Protein AF-A0A5M8RFB7-F1 (afdb_monomer_lite)

Structure (mmCIF, N/CA/C/O backbone):
data_AF-A0A5M8RFB7-F1
#
_entry.id   AF-A0A5M8RFB7-F1
#
loop_
_atom_site.group_PDB
_atom_site.id
_atom_site.type_symbol
_atom_site.label_atom_id
_atom_site.label_alt_id
_atom_site.label_comp_id
_atom_site.label_asym_id
_atom_site.label_entity_id
_atom_site.label_seq_id
_atom_site.pdbx_PDB_ins_code
_atom_site.Cartn_x
_atom_site.Cartn_y
_atom_site.Cartn_z
_atom_site.occupancy
_atom_site.B_iso_or_equiv
_atom_site.auth_seq_id
_atom_site.auth_comp_id
_atom_site.auth_asym_id
_atom_site.auth_atom_id
_atom_site.pdbx_PDB_model_num
ATOM 1 N N . MET A 1 1 ? 16.422 -50.311 3.041 1.00 47.84 1 MET A N 1
ATOM 2 C CA . MET A 1 1 ? 15.907 -48.960 3.376 1.00 47.84 1 MET A CA 1
ATOM 3 C C . MET A 1 1 ? 14.774 -48.602 2.419 1.00 47.84 1 MET A C 1
ATOM 5 O O . MET A 1 1 ? 15.020 -48.513 1.225 1.00 47.84 1 MET A O 1
ATOM 9 N N . LYS A 1 2 ? 13.531 -48.458 2.901 1.00 45.34 2 LYS A N 1
ATOM 10 C CA . LYS A 1 2 ? 12.388 -48.045 2.065 1.00 45.34 2 LYS A CA 1
ATOM 11 C C . LYS A 1 2 ? 12.369 -46.513 1.968 1.00 45.34 2 LYS A C 1
ATOM 13 O O . LYS A 1 2 ? 12.256 -45.847 2.994 1.00 45.34 2 LYS A O 1
ATOM 18 N N . LYS A 1 3 ? 12.517 -45.960 0.758 1.00 48.62 3 LYS A N 1
ATOM 19 C CA . LYS A 1 3 ? 12.389 -44.515 0.497 1.00 48.62 3 LYS A CA 1
ATOM 20 C C . LYS A 1 3 ? 10.955 -44.075 0.816 1.00 48.62 3 LYS A C 1
ATOM 22 O O . LYS A 1 3 ? 10.010 -44.624 0.255 1.00 48.62 3 LYS A O 1
ATOM 27 N N . LYS A 1 4 ? 10.792 -43.097 1.713 1.00 51.88 4 LYS A N 1
ATOM 28 C CA . LYS A 1 4 ? 9.518 -42.392 1.910 1.00 51.88 4 LYS A CA 1
ATOM 29 C C . LYS A 1 4 ? 9.298 -41.487 0.700 1.00 51.88 4 LYS A C 1
ATOM 31 O O . LYS A 1 4 ? 10.057 -40.544 0.500 1.00 51.88 4 LYS A O 1
ATOM 36 N N . VAL A 1 5 ? 8.290 -41.791 -0.111 1.00 57.88 5 VAL A N 1
ATOM 37 C CA . VAL A 1 5 ? 7.803 -40.879 -1.149 1.00 57.88 5 VAL A CA 1
ATOM 38 C C . VAL A 1 5 ? 7.040 -39.770 -0.430 1.00 57.88 5 VAL A C 1
ATOM 40 O O . VAL A 1 5 ? 6.009 -40.026 0.189 1.00 57.88 5 VAL A O 1
ATOM 43 N N . ASN A 1 6 ? 7.590 -38.557 -0.440 1.00 56.38 6 ASN A N 1
ATOM 44 C CA . ASN A 1 6 ? 6.928 -37.378 0.101 1.00 56.38 6 ASN A CA 1
ATOM 45 C C . ASN A 1 6 ? 5.923 -36.904 -0.954 1.00 56.38 6 ASN A C 1
ATOM 47 O O . ASN A 1 6 ? 6.291 -36.225 -1.908 1.00 56.38 6 ASN A O 1
ATOM 51 N N . VAL A 1 7 ? 4.676 -37.359 -0.846 1.00 59.62 7 VAL A N 1
ATOM 52 C CA . VAL A 1 7 ? 3.594 -36.867 -1.700 1.00 59.62 7 VAL A CA 1
ATOM 53 C C . VAL A 1 7 ? 3.254 -35.472 -1.190 1.00 59.62 7 VAL A C 1
ATOM 55 O O . VAL A 1 7 ? 2.569 -35.328 -0.177 1.00 59.62 7 VAL A O 1
ATOM 58 N N . GLU A 1 8 ? 3.782 -34.444 -1.855 1.00 61.91 8 GLU A N 1
ATOM 59 C CA . GLU A 1 8 ? 3.366 -33.061 -1.642 1.00 61.91 8 GLU A CA 1
ATOM 60 C C . GLU A 1 8 ? 1.865 -32.976 -1.925 1.00 61.91 8 GLU A C 1
ATOM 62 O O . GLU A 1 8 ? 1.407 -32.979 -3.066 1.00 61.91 8 GLU A O 1
ATOM 67 N N . GLY A 1 9 ? 1.071 -33.004 -0.854 1.00 56.16 9 GLY A N 1
ATOM 68 C CA . GLY A 1 9 ? -0.373 -32.906 -0.950 1.00 56.16 9 GLY A CA 1
ATOM 69 C C . GLY A 1 9 ? -0.737 -31.594 -1.633 1.00 56.16 9 GLY A C 1
ATOM 70 O O . GLY A 1 9 ? -0.487 -30.525 -1.076 1.00 56.16 9 GLY A O 1
ATOM 71 N N . ASN A 1 10 ? -1.343 -31.691 -2.817 1.00 60.84 10 ASN A N 1
ATOM 72 C CA . ASN A 1 10 ? -1.940 -30.585 -3.561 1.00 60.84 10 ASN A CA 1
ATOM 73 C C . ASN A 1 10 ? -3.011 -29.898 -2.689 1.00 60.84 10 ASN A C 1
ATOM 75 O O . ASN A 1 10 ? -4.201 -30.215 -2.741 1.00 60.84 10 ASN A O 1
ATOM 79 N N . ARG A 1 11 ? -2.591 -28.976 -1.815 1.00 66.19 11 ARG A N 1
ATOM 80 C CA . ARG A 1 11 ? -3.503 -28.157 -1.015 1.00 66.19 11 ARG A CA 1
ATOM 81 C C . ARG A 1 11 ? -4.216 -27.208 -1.968 1.00 66.19 11 ARG A C 1
ATOM 83 O O . ARG A 1 11 ? -3.576 -26.352 -2.570 1.00 66.19 11 ARG A O 1
ATOM 90 N N . LYS A 1 12 ? -5.544 -27.329 -2.063 1.00 65.00 12 LYS A N 1
ATOM 91 C CA . LYS A 1 12 ? -6.385 -26.378 -2.801 1.00 65.00 12 LYS A CA 1
ATOM 92 C C . LYS A 1 12 ? -6.099 -24.957 -2.301 1.00 65.00 12 LYS A C 1
ATOM 94 O O . LYS A 1 12 ? -6.390 -24.633 -1.147 1.00 65.00 12 LYS A O 1
ATOM 99 N N . LEU A 1 13 ? -5.518 -24.128 -3.167 1.00 67.06 13 LEU A N 1
ATOM 100 C CA . LEU A 1 13 ? -5.451 -22.683 -2.982 1.00 67.06 13 LEU A CA 1
ATOM 101 C C . LEU A 1 13 ? -6.890 -22.173 -2.958 1.00 67.06 13 LEU A C 1
ATOM 103 O O . LEU A 1 13 ? -7.596 -22.232 -3.962 1.00 67.06 13 LEU A O 1
ATOM 107 N N . ARG A 1 14 ? -7.351 -21.751 -1.781 1.00 67.00 14 ARG A N 1
ATOM 108 C CA . ARG A 1 14 ? -8.630 -21.057 -1.672 1.00 67.00 14 ARG A CA 1
ATOM 109 C C . ARG A 1 14 ? -8.463 -19.666 -2.282 1.00 67.00 14 ARG A C 1
ATOM 111 O O . ARG A 1 14 ? -7.436 -19.026 -2.057 1.00 67.00 14 ARG A O 1
ATOM 118 N N . SER A 1 15 ? -9.454 -19.215 -3.042 1.00 72.19 15 SER A N 1
ATOM 119 C CA . SER A 1 15 ? -9.439 -17.914 -3.724 1.00 72.19 15 SER A CA 1
ATOM 120 C C . SER A 1 15 ? -9.371 -16.720 -2.764 1.00 72.19 15 SER A C 1
ATOM 122 O O . SER A 1 15 ? -8.976 -15.635 -3.168 1.00 72.19 15 SER A O 1
ATOM 124 N N . ASP A 1 16 ? -9.718 -16.917 -1.491 1.00 76.25 16 ASP A N 1
ATOM 125 C CA . ASP A 1 16 ? -9.703 -15.911 -0.426 1.00 76.25 16 ASP A CA 1
ATOM 126 C C . ASP A 1 16 ? -8.385 -15.871 0.366 1.00 76.25 16 ASP A C 1
ATOM 128 O O . ASP A 1 16 ? -8.239 -15.083 1.306 1.00 76.25 16 ASP A O 1
ATOM 132 N N . LYS A 1 17 ? -7.412 -16.726 0.026 1.00 84.00 17 LYS A N 1
ATOM 133 C CA . LYS A 1 17 ? -6.158 -16.810 0.772 1.00 84.00 17 LYS A CA 1
ATOM 134 C C . LYS A 1 17 ? -5.336 -15.533 0.575 1.00 84.00 17 LYS A C 1
ATOM 136 O O . LYS A 1 17 ? -4.681 -15.354 -0.446 1.00 84.00 17 LYS A O 1
ATOM 141 N N . LYS A 1 18 ? -5.307 -14.685 1.604 1.00 83.94 18 LYS A N 1
ATOM 142 C CA . LYS A 1 18 ? -4.481 -13.470 1.641 1.00 83.94 18 LYS A CA 1
ATOM 143 C C . LYS A 1 18 ? -3.045 -13.775 2.080 1.00 83.94 1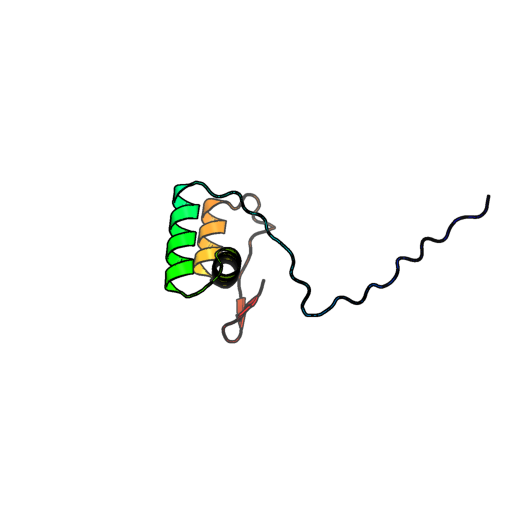8 LYS A C 1
ATOM 145 O O . LYS A 1 18 ? -2.826 -14.505 3.050 1.00 83.94 18 LYS A O 1
ATOM 150 N N . THR A 1 19 ? -2.073 -13.163 1.406 1.00 89.50 19 THR A N 1
ATOM 151 C CA . THR A 1 19 ? -0.662 -13.153 1.824 1.00 89.50 19 THR A CA 1
ATOM 152 C C . THR A 1 19 ? -0.428 -11.971 2.759 1.00 89.50 19 THR A C 1
ATOM 154 O O . THR A 1 19 ? -0.795 -10.844 2.436 1.00 89.50 19 THR A O 1
ATOM 157 N N . ARG A 1 20 ? 0.150 -12.215 3.942 1.00 88.12 20 ARG A N 1
ATOM 158 C CA . ARG A 1 20 ? 0.429 -11.143 4.909 1.00 88.12 20 ARG A CA 1
ATOM 159 C C . ARG A 1 20 ? 1.726 -10.424 4.551 1.00 88.12 20 ARG A C 1
ATOM 161 O O . ARG A 1 20 ? 2.738 -11.075 4.312 1.00 88.12 20 ARG A O 1
ATOM 168 N N . VAL A 1 21 ? 1.693 -9.097 4.622 1.00 86.56 21 VAL A N 1
ATOM 169 C CA . VAL A 1 21 ? 2.870 -8.222 4.615 1.00 86.56 21 VAL A CA 1
ATOM 170 C C . VAL A 1 21 ? 2.912 -7.528 5.976 1.00 86.56 21 VAL A C 1
ATOM 172 O O . VAL A 1 21 ? 1.907 -6.959 6.397 1.00 86.56 21 VAL A O 1
ATOM 175 N N . ASN A 1 22 ? 4.040 -7.611 6.685 1.00 88.62 22 ASN A N 1
ATOM 176 C CA . ASN A 1 22 ? 4.190 -7.087 8.049 1.00 88.62 22 ASN A CA 1
ATOM 177 C C . ASN A 1 22 ? 5.220 -5.941 8.077 1.00 88.62 22 ASN A C 1
ATOM 179 O O . ASN A 1 22 ? 6.374 -6.181 8.436 1.00 88.62 22 ASN A O 1
ATOM 183 N N . PRO A 1 23 ? 4.847 -4.714 7.671 1.00 86.25 23 PRO A N 1
ATOM 184 C CA . PRO A 1 23 ? 5.763 -3.582 7.697 1.00 86.25 23 PRO A CA 1
ATOM 185 C C . PRO A 1 23 ? 5.962 -3.054 9.124 1.00 86.25 23 PRO A C 1
ATOM 187 O O . PRO A 1 23 ? 5.006 -2.910 9.890 1.00 86.25 23 PRO A O 1
ATOM 190 N N . SER A 1 24 ? 7.203 -2.700 9.454 1.00 93.00 24 SER A N 1
ATOM 191 C CA . SER A 1 24 ? 7.527 -1.926 10.655 1.00 93.00 24 SER A CA 1
ATOM 192 C C . SER A 1 24 ? 7.385 -0.439 10.343 1.00 93.00 24 SER A C 1
ATOM 194 O O . SER A 1 24 ? 8.071 0.072 9.461 1.00 93.00 24 SER A O 1
ATOM 196 N N . LEU A 1 25 ? 6.490 0.251 11.051 1.00 94.12 25 LEU A N 1
ATOM 197 C CA . LEU A 1 25 ? 6.239 1.684 10.879 1.00 94.12 25 LEU A CA 1
ATOM 198 C C . LEU A 1 25 ? 6.777 2.463 12.077 1.00 94.12 25 LEU A C 1
ATOM 200 O O . LEU A 1 25 ? 6.689 1.996 13.215 1.00 94.12 25 LEU A O 1
ATOM 204 N N . ASP A 1 26 ? 7.273 3.674 11.833 1.00 97.56 26 ASP A N 1
ATOM 205 C CA . ASP A 1 26 ? 7.569 4.610 12.912 1.00 97.56 26 ASP A CA 1
ATOM 206 C C . ASP A 1 26 ? 6.279 5.061 13.636 1.00 97.56 26 ASP A C 1
ATOM 208 O O . ASP A 1 26 ? 5.147 4.864 13.172 1.00 97.56 26 ASP A O 1
ATOM 212 N N . GLN A 1 27 ? 6.448 5.672 14.811 1.00 97.50 27 GLN A N 1
ATOM 213 C 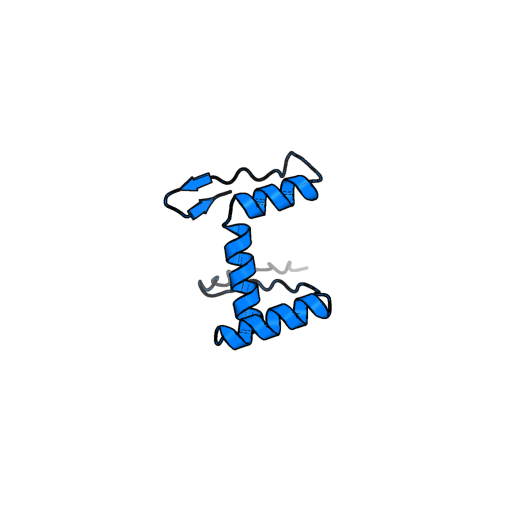CA . GLN A 1 27 ? 5.327 6.042 15.672 1.00 97.50 27 GLN A CA 1
ATOM 214 C C . GLN A 1 27 ? 4.409 7.107 15.046 1.00 97.50 27 GLN A C 1
ATOM 216 O O . GLN A 1 27 ? 3.200 7.084 15.300 1.00 97.50 27 GLN A O 1
ATOM 221 N N . ASP A 1 28 ? 4.952 8.042 14.264 1.00 98.12 28 ASP A N 1
ATOM 222 C CA . ASP A 1 28 ? 4.177 9.108 13.627 1.00 98.12 28 ASP A CA 1
ATOM 223 C C . ASP A 1 28 ? 3.324 8.546 12.482 1.00 98.12 28 ASP A C 1
ATOM 225 O O . ASP A 1 28 ? 2.101 8.720 12.466 1.00 98.12 28 ASP A O 1
ATOM 229 N N . THR A 1 29 ? 3.934 7.757 11.599 1.00 97.81 29 THR A N 1
ATOM 230 C CA . THR A 1 29 ? 3.251 7.064 10.503 1.00 97.81 29 THR A CA 1
ATOM 231 C C . THR A 1 29 ? 2.150 6.144 11.033 1.00 97.81 29 THR A C 1
ATOM 233 O O . THR A 1 29 ? 1.014 6.179 10.550 1.00 97.81 29 THR A O 1
ATOM 236 N N . HIS A 1 30 ? 2.420 5.383 12.100 1.00 97.38 30 HIS A N 1
ATOM 237 C CA . HIS A 1 30 ? 1.404 4.539 12.730 1.00 97.38 30 HIS A CA 1
ATOM 238 C C . HIS A 1 30 ? 0.230 5.355 13.309 1.00 97.38 30 HIS A C 1
ATOM 240 O O . HIS A 1 30 ? -0.932 4.952 13.184 1.00 97.38 30 HIS A O 1
ATOM 246 N N . LYS A 1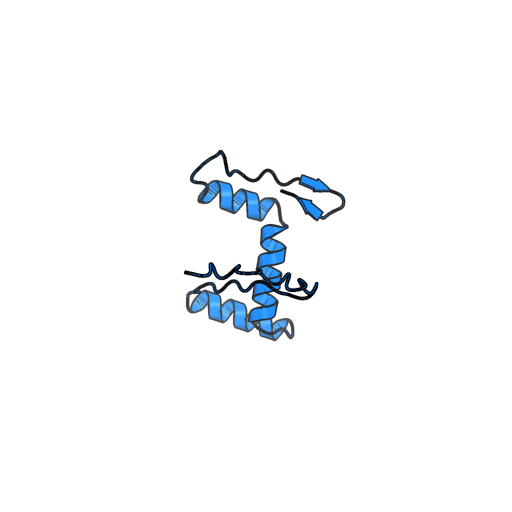 31 ? 0.491 6.519 13.924 1.00 98.25 31 LYS A N 1
ATOM 247 C CA . LYS A 1 31 ? -0.566 7.417 14.428 1.00 98.25 31 LYS A CA 1
ATOM 248 C C . LYS A 1 31 ? -1.423 7.976 13.290 1.00 98.25 31 LYS A C 1
ATOM 250 O O . LYS A 1 31 ? -2.646 8.005 13.434 1.00 98.25 31 LYS A O 1
ATOM 255 N N . LYS A 1 32 ? -0.812 8.386 12.174 1.00 98.31 32 LYS A N 1
ATOM 256 C CA . LYS A 1 32 ? -1.521 8.871 10.976 1.00 98.31 32 LYS A CA 1
ATOM 257 C C . LYS A 1 32 ? -2.421 7.789 10.387 1.00 98.31 32 LYS A C 1
ATOM 259 O O . LYS A 1 32 ? -3.616 8.028 10.223 1.00 98.31 32 LYS A O 1
ATOM 264 N N . LEU A 1 33 ? -1.888 6.580 10.197 1.00 97.81 33 LEU A N 1
ATOM 265 C CA . LEU A 1 33 ? -2.663 5.427 9.735 1.00 97.81 33 LEU A CA 1
ATOM 266 C C . LEU A 1 33 ? -3.846 5.135 10.668 1.00 97.81 33 LEU A C 1
ATOM 268 O O . LEU A 1 33 ? -4.960 4.922 10.202 1.00 97.81 33 LEU A O 1
ATOM 272 N N . LYS A 1 34 ? -3.632 5.164 11.992 1.00 98.12 34 LYS A N 1
ATOM 273 C CA . LYS A 1 34 ? -4.707 4.959 12.975 1.00 98.12 34 LYS A CA 1
ATOM 274 C C . LYS A 1 34 ? -5.817 5.999 12.844 1.00 98.12 34 LYS A C 1
ATOM 276 O O . LYS A 1 34 ? -6.983 5.622 12.883 1.00 98.12 34 LYS A O 1
ATOM 281 N N . LYS A 1 35 ? -5.467 7.282 12.731 1.00 98.50 35 LYS A N 1
ATOM 282 C CA . LYS A 1 35 ? -6.452 8.366 12.605 1.00 98.50 35 LYS A CA 1
ATOM 283 C C . LYS A 1 35 ? -7.281 8.216 11.332 1.00 98.50 35 LYS A C 1
ATOM 285 O O . LYS A 1 35 ? -8.501 8.265 11.418 1.00 98.50 35 LYS A O 1
ATOM 290 N N . LEU A 1 36 ? -6.622 7.969 10.199 1.00 98.44 36 LEU A N 1
ATOM 291 C CA . LEU A 1 36 ? -7.300 7.795 8.916 1.00 98.44 36 LEU A CA 1
ATOM 292 C C . LEU A 1 36 ? -8.204 6.553 8.912 1.00 98.44 36 LEU A C 1
ATOM 294 O O . LEU A 1 36 ? -9.332 6.605 8.437 1.00 98.44 36 LEU A O 1
ATOM 298 N N . ALA A 1 37 ? -7.747 5.453 9.516 1.00 98.38 37 ALA A N 1
ATOM 299 C CA . ALA A 1 37 ? -8.548 4.238 9.637 1.00 98.38 37 ALA A CA 1
ATOM 300 C C . ALA A 1 37 ? -9.847 4.496 10.413 1.00 98.38 37 ALA A C 1
ATOM 302 O O . ALA A 1 37 ? -10.915 4.092 9.968 1.00 98.38 37 ALA A O 1
ATOM 303 N N . ILE A 1 38 ? -9.764 5.232 11.527 1.00 98.44 38 ILE A N 1
ATOM 304 C CA . ILE A 1 38 ? -10.939 5.611 12.321 1.00 98.44 38 ILE A CA 1
ATOM 305 C C . ILE A 1 38 ? -11.885 6.507 11.511 1.00 98.44 38 ILE A C 1
ATOM 307 O O . ILE A 1 38 ? -13.089 6.282 11.546 1.00 98.44 38 ILE A O 1
ATOM 311 N N . SER A 1 39 ? -11.372 7.490 10.761 1.00 98.50 39 SER A N 1
ATOM 312 C CA . SER A 1 39 ? -12.231 8.378 9.959 1.00 98.50 39 SER A CA 1
ATOM 313 C C . SER A 1 39 ? -12.938 7.677 8.798 1.00 98.50 39 SER A C 1
ATOM 315 O O . SER A 1 39 ? -13.957 8.171 8.333 1.00 98.50 39 SER A O 1
ATOM 317 N N . CYS A 1 40 ? -12.399 6.551 8.327 1.00 98.00 40 CYS A N 1
ATOM 318 C CA . CYS A 1 40 ? -12.967 5.766 7.231 1.00 98.00 40 CYS A CA 1
ATOM 319 C C . CYS A 1 40 ? -13.775 4.547 7.709 1.00 98.00 40 CYS A C 1
ATOM 321 O O . CYS A 1 40 ? -14.167 3.742 6.874 1.00 98.00 40 CYS A O 1
ATOM 323 N N . ASP A 1 41 ? -13.985 4.382 9.021 1.00 97.94 41 ASP A N 1
ATOM 324 C CA . ASP A 1 41 ? -14.609 3.190 9.620 1.00 97.94 41 ASP A CA 1
ATOM 325 C C . ASP A 1 41 ? -13.925 1.865 9.208 1.00 97.94 41 ASP A C 1
ATOM 327 O O . ASP A 1 41 ? -14.546 0.856 8.881 1.00 97.94 41 ASP A O 1
ATOM 331 N N . MET A 1 42 ? -12.587 1.866 9.198 1.00 97.75 42 MET A N 1
ATOM 332 C CA . MET A 1 42 ? -11.767 0.711 8.828 1.00 97.75 42 MET A CA 1
ATOM 333 C C . MET A 1 42 ? -10.850 0.279 9.970 1.00 97.75 42 MET A C 1
ATOM 335 O O . MET A 1 42 ? -10.357 1.079 10.769 1.00 97.75 42 MET A O 1
ATOM 339 N N . THR A 1 43 ? -10.504 -1.011 10.007 1.00 96.62 43 THR A N 1
ATOM 340 C CA . THR A 1 43 ? -9.359 -1.441 10.821 1.00 96.62 43 THR A CA 1
ATOM 341 C C . THR A 1 43 ? -8.059 -0.910 10.210 1.00 96.62 43 THR A C 1
ATOM 343 O O . THR A 1 43 ? -7.916 -0.834 8.990 1.00 96.62 43 THR A O 1
ATOM 346 N N . LYS A 1 44 ? -7.057 -0.611 11.049 1.00 94.50 44 LYS A N 1
ATOM 347 C CA . LYS A 1 44 ? -5.728 -0.158 10.580 1.00 94.50 44 LYS A CA 1
ATOM 348 C C . LYS A 1 44 ? -5.119 -1.096 9.538 1.00 94.50 44 LYS A C 1
ATOM 350 O O . LYS A 1 44 ? -4.503 -0.642 8.586 1.00 94.50 44 LYS A O 1
ATOM 355 N N . THR A 1 45 ? -5.290 -2.401 9.739 1.00 94.50 45 THR A N 1
ATOM 356 C CA . THR A 1 45 ? -4.792 -3.447 8.842 1.00 94.50 45 THR A CA 1
ATOM 357 C C . THR A 1 45 ? -5.519 -3.473 7.506 1.00 94.50 45 THR A C 1
ATOM 359 O O . THR A 1 45 ? -4.872 -3.700 6.492 1.00 94.50 45 THR A O 1
ATOM 362 N N . MET A 1 46 ? -6.834 -3.228 7.487 1.00 95.06 46 MET A N 1
ATOM 363 C CA . MET A 1 46 ? -7.586 -3.118 6.234 1.00 95.06 46 MET A CA 1
ATOM 364 C C . MET A 1 46 ? -7.148 -1.882 5.462 1.00 95.06 46 MET A C 1
ATOM 366 O O . MET A 1 46 ? -6.760 -2.008 4.311 1.00 95.06 46 MET A O 1
ATOM 370 N N . LEU A 1 47 ? -7.104 -0.718 6.117 1.00 96.62 47 LEU A N 1
ATOM 371 C CA . LEU A 1 47 ? -6.665 0.510 5.457 1.00 96.62 47 LEU A CA 1
ATOM 372 C C . LEU A 1 47 ? -5.220 0.402 4.942 1.00 96.62 47 LEU A C 1
ATOM 374 O O . LEU A 1 47 ? -4.923 0.865 3.849 1.00 96.62 47 LEU A O 1
ATOM 378 N N . ALA A 1 48 ? -4.317 -0.226 5.699 1.00 95.88 48 ALA A N 1
ATOM 379 C CA . ALA A 1 48 ? -2.952 -0.458 5.233 1.00 95.88 48 ALA A CA 1
ATOM 380 C C . ALA A 1 48 ? -2.914 -1.333 3.971 1.00 95.88 48 ALA A C 1
ATOM 382 O O . ALA A 1 48 ? -2.137 -1.046 3.065 1.00 95.88 48 ALA A O 1
ATOM 383 N N . ALA A 1 49 ? -3.749 -2.374 3.903 1.00 95.00 49 ALA A N 1
ATOM 384 C CA . ALA A 1 49 ? -3.858 -3.209 2.713 1.00 95.00 49 ALA A CA 1
ATOM 385 C C . ALA A 1 49 ? -4.383 -2.407 1.510 1.00 95.00 49 ALA A C 1
ATOM 387 O O . ALA A 1 49 ? -3.762 -2.469 0.456 1.00 95.00 49 ALA A O 1
ATOM 388 N N . GLU A 1 50 ? -5.430 -1.596 1.692 1.00 95.62 50 GLU A N 1
ATOM 389 C CA . GLU A 1 50 ? -5.978 -0.723 0.638 1.00 95.62 50 GLU A CA 1
ATOM 390 C C . GLU A 1 50 ? -4.948 0.287 0.120 1.00 95.62 50 GLU A C 1
ATOM 392 O O . GLU A 1 50 ? -4.811 0.486 -1.083 1.00 95.62 50 GLU A O 1
ATOM 397 N N . ILE A 1 51 ? -4.177 0.913 1.016 1.00 96.19 51 ILE A N 1
ATOM 398 C CA . ILE A 1 51 ? -3.121 1.857 0.622 1.00 96.19 51 ILE A CA 1
ATOM 399 C C . ILE A 1 51 ? -2.042 1.146 -0.198 1.00 96.19 51 ILE A C 1
ATOM 401 O O . ILE A 1 51 ? -1.579 1.694 -1.196 1.00 96.19 51 ILE A O 1
ATOM 405 N N . ILE A 1 52 ? -1.633 -0.061 0.208 1.00 95.25 52 ILE A N 1
ATOM 406 C CA . ILE A 1 52 ? -0.644 -0.848 -0.539 1.00 95.25 52 ILE A CA 1
ATOM 407 C C . ILE A 1 52 ? -1.205 -1.234 -1.908 1.00 95.25 52 ILE A C 1
ATOM 409 O O . ILE A 1 52 ? -0.510 -1.061 -2.904 1.00 95.25 52 ILE A O 1
ATOM 413 N N . GLU A 1 53 ? -2.450 -1.709 -1.971 1.00 94.31 53 GLU A N 1
ATOM 414 C CA . GLU A 1 53 ? -3.116 -2.078 -3.221 1.00 94.31 53 GLU A CA 1
ATOM 415 C C . GLU A 1 53 ? -3.232 -0.879 -4.168 1.00 94.31 53 GLU A C 1
ATOM 417 O O . GLU A 1 53 ? -2.866 -0.985 -5.335 1.00 94.31 53 GLU A O 1
ATOM 422 N N . MET A 1 54 ? -3.629 0.288 -3.662 1.00 95.19 54 MET A N 1
ATOM 423 C CA . MET A 1 54 ? -3.637 1.532 -4.429 1.00 95.19 54 MET A CA 1
ATOM 424 C C . MET A 1 54 ? -2.235 1.900 -4.930 1.00 95.19 54 MET A C 1
ATOM 426 O O . MET A 1 54 ? -2.070 2.249 -6.096 1.00 95.19 54 MET A O 1
ATOM 430 N N . ALA A 1 55 ? -1.221 1.821 -4.065 1.00 95.25 55 ALA A N 1
ATOM 431 C CA . ALA A 1 55 ? 0.146 2.218 -4.387 1.00 95.25 55 ALA A CA 1
ATOM 432 C C . ALA A 1 55 ? 0.759 1.353 -5.498 1.00 95.25 55 ALA A C 1
ATOM 434 O O . ALA A 1 55 ? 1.353 1.891 -6.430 1.00 95.25 55 ALA A O 1
ATOM 435 N N . VAL A 1 56 ? 0.594 0.028 -5.429 1.00 94.38 56 VAL A N 1
ATOM 436 C CA . VAL A 1 56 ? 1.136 -0.899 -6.442 1.00 94.38 56 VAL A CA 1
ATOM 437 C C . VAL A 1 56 ? 0.306 -0.941 -7.727 1.00 94.38 56 VAL A C 1
ATOM 439 O O . VAL A 1 56 ? 0.751 -1.509 -8.715 1.00 94.38 56 VAL A O 1
ATOM 442 N N . ASN A 1 57 ? -0.876 -0.320 -7.737 1.00 94.81 57 ASN A N 1
ATOM 443 C CA . ASN A 1 57 ? -1.712 -0.130 -8.924 1.00 94.81 57 ASN A CA 1
ATOM 444 C C . ASN A 1 57 ? -1.753 1.340 -9.381 1.00 94.81 57 ASN A C 1
ATOM 446 O O . ASN A 1 57 ? -2.664 1.734 -10.109 1.00 94.81 57 ASN A O 1
ATOM 450 N N . ASN A 1 58 ? -0.771 2.160 -8.992 1.00 93.88 58 ASN A N 1
ATOM 451 C CA . ASN A 1 58 ? -0.652 3.545 -9.440 1.00 93.88 58 ASN A CA 1
ATOM 452 C C . ASN A 1 58 ? 0.706 3.792 -10.112 1.00 93.88 58 ASN A C 1
ATOM 454 O O . ASN A 1 58 ? 1.753 3.703 -9.474 1.00 93.88 58 ASN A O 1
ATOM 458 N N . GLU A 1 59 ? 0.684 4.154 -11.396 1.00 93.88 59 GLU A N 1
ATOM 459 C CA . GLU A 1 59 ? 1.890 4.348 -12.210 1.00 93.88 59 GLU A CA 1
ATOM 460 C C . GLU A 1 59 ? 2.832 5.402 -11.623 1.00 93.88 59 GLU A C 1
ATOM 462 O O . GLU A 1 59 ? 4.037 5.174 -11.539 1.00 93.88 59 GLU A O 1
ATOM 467 N N . SER A 1 60 ? 2.293 6.522 -11.140 1.00 94.38 60 SER A N 1
ATOM 468 C CA . SER A 1 60 ? 3.097 7.601 -10.563 1.00 94.38 60 SER A CA 1
ATOM 469 C C . SER A 1 60 ? 3.788 7.177 -9.266 1.00 94.38 60 SER A C 1
ATOM 471 O O . SER A 1 60 ? 4.934 7.554 -9.024 1.00 94.38 60 SER A O 1
ATOM 473 N N . VAL A 1 61 ? 3.121 6.371 -8.435 1.00 96.19 61 VAL A N 1
ATOM 474 C CA . VAL A 1 61 ? 3.715 5.825 -7.206 1.00 96.19 61 VAL A CA 1
ATOM 475 C C . VAL A 1 61 ? 4.803 4.805 -7.542 1.00 96.19 61 VAL A C 1
ATOM 477 O O . VAL A 1 61 ? 5.903 4.892 -6.993 1.00 96.19 61 VAL A O 1
ATOM 480 N N . ILE A 1 62 ? 4.533 3.886 -8.476 1.00 95.38 62 ILE A N 1
ATOM 481 C CA . ILE A 1 62 ? 5.512 2.901 -8.963 1.00 95.38 62 ILE A CA 1
ATOM 482 C C . ILE A 1 62 ? 6.750 3.617 -9.512 1.00 95.38 62 ILE A C 1
ATOM 484 O O . ILE A 1 62 ? 7.875 3.313 -9.116 1.00 95.38 62 ILE A O 1
ATOM 488 N N . GLU A 1 63 ? 6.559 4.601 -10.391 1.00 95.00 63 GLU A N 1
ATOM 489 C CA . GLU A 1 63 ? 7.652 5.361 -10.992 1.00 95.00 63 GLU A CA 1
ATOM 490 C C . GLU A 1 63 ? 8.471 6.106 -9.930 1.00 95.00 63 GLU A C 1
ATOM 492 O O . GLU A 1 63 ? 9.703 6.087 -9.973 1.00 95.00 63 GLU A O 1
ATOM 497 N N . TRP A 1 64 ? 7.812 6.717 -8.943 1.00 96.62 64 TRP A N 1
ATOM 498 C CA . TRP A 1 64 ? 8.491 7.404 -7.848 1.00 96.62 64 TRP A CA 1
ATOM 499 C C . TRP A 1 64 ? 9.378 6.457 -7.030 1.00 96.62 64 TRP A C 1
ATOM 501 O O . TRP A 1 64 ? 10.541 6.781 -6.769 1.00 96.62 64 TRP A O 1
ATOM 511 N N . PHE A 1 65 ? 8.871 5.271 -6.668 1.00 96.69 65 PHE A N 1
ATOM 512 C CA . PHE A 1 65 ? 9.664 4.272 -5.945 1.00 96.69 65 PHE A CA 1
ATOM 513 C C . PHE A 1 65 ? 10.869 3.815 -6.767 1.00 96.69 65 PHE A C 1
ATOM 515 O O . PHE A 1 65 ? 11.980 3.778 -6.240 1.00 96.69 65 PHE A O 1
ATOM 522 N N . GLN A 1 66 ? 10.684 3.531 -8.057 1.00 96.25 66 GLN A N 1
ATOM 523 C CA . GLN A 1 66 ? 11.779 3.097 -8.924 1.00 96.25 66 GLN A CA 1
ATOM 524 C C . GLN A 1 66 ? 12.819 4.197 -9.156 1.00 96.25 66 GLN A C 1
ATOM 526 O O . GLN A 1 66 ? 14.013 3.929 -9.100 1.00 96.25 66 GLN A O 1
ATOM 531 N N . LYS A 1 67 ? 12.411 5.458 -9.335 1.00 95.75 67 LYS A N 1
ATOM 532 C CA . LYS A 1 67 ? 13.357 6.585 -9.440 1.00 95.75 67 LYS A CA 1
ATOM 533 C C . LYS A 1 67 ? 14.226 6.732 -8.192 1.00 95.75 67 LYS A C 1
ATOM 535 O O . LYS A 1 67 ? 15.382 7.123 -8.300 1.00 95.75 67 LYS A O 1
ATOM 540 N N . LYS A 1 68 ? 13.663 6.456 -7.014 1.00 96.88 68 LYS A N 1
ATOM 541 C CA . LYS A 1 68 ? 14.341 6.674 -5.734 1.00 96.88 68 LYS A CA 1
ATOM 542 C C . LYS A 1 68 ? 15.159 5.476 -5.255 1.00 96.88 68 LYS A C 1
ATOM 544 O O . LYS A 1 68 ? 16.169 5.675 -4.588 1.00 96.88 68 LYS A O 1
ATOM 549 N N . TYR A 1 69 ? 14.700 4.260 -5.538 1.00 96.88 69 TYR A N 1
ATOM 550 C CA . TYR A 1 69 ? 15.209 3.047 -4.897 1.00 96.88 69 TYR A CA 1
ATOM 551 C C . TYR A 1 69 ? 15.600 1.933 -5.867 1.00 96.88 69 TYR A C 1
ATOM 553 O O . TYR A 1 69 ? 16.040 0.889 -5.391 1.00 96.88 69 TYR A O 1
ATOM 561 N N . ASN A 1 70 ? 15.434 2.095 -7.186 1.00 94.81 70 ASN A N 1
ATOM 562 C CA . ASN A 1 70 ? 15.850 1.041 -8.108 1.00 94.81 70 ASN A CA 1
ATOM 563 C C . ASN A 1 70 ? 17.360 0.792 -7.989 1.00 94.81 70 ASN A C 1
ATOM 565 O O . ASN A 1 70 ? 18.150 1.731 -8.054 1.00 94.81 70 ASN A O 1
ATOM 569 N N . VAL A 1 71 ? 17.739 -0.473 -7.805 1.00 94.81 71 VAL A N 1
ATOM 570 C CA . VAL A 1 71 ? 19.143 -0.900 -7.679 1.00 94.81 71 VAL A CA 1
ATOM 571 C C . VAL A 1 71 ? 19.634 -1.556 -8.968 1.00 94.81 71 VAL A C 1
ATOM 573 O O . VAL A 1 71 ? 20.805 -1.429 -9.308 1.00 94.81 71 VAL A O 1
ATOM 576 N N . ASP A 1 72 ? 18.740 -2.240 -9.685 1.00 94.12 72 ASP A N 1
ATOM 577 C CA . ASP A 1 72 ? 19.052 -3.004 -10.889 1.00 94.12 72 ASP A CA 1
ATOM 578 C C . ASP A 1 72 ? 17.971 -2.757 -11.946 1.00 94.12 72 ASP A C 1
ATOM 580 O O . ASP A 1 72 ? 16.785 -3.014 -11.729 1.00 94.12 72 ASP A O 1
ATOM 584 N N . ASP A 1 73 ? 18.382 -2.231 -13.096 1.00 91.75 73 ASP A N 1
ATOM 585 C CA . ASP A 1 73 ? 17.483 -1.892 -14.197 1.00 91.75 73 ASP A CA 1
ATOM 586 C C . ASP A 1 73 ? 16.833 -3.122 -14.849 1.00 91.75 73 ASP A C 1
ATOM 588 O O . ASP A 1 73 ? 15.791 -2.979 -15.487 1.00 91.75 73 ASP A O 1
ATOM 592 N N . VAL A 1 74 ? 17.360 -4.336 -14.642 1.00 93.31 74 VAL A N 1
ATOM 593 C CA . VAL A 1 74 ? 16.733 -5.581 -15.127 1.00 93.31 74 VAL A CA 1
ATOM 594 C C . VAL A 1 74 ? 15.393 -5.850 -14.435 1.00 93.31 74 VAL A C 1
ATOM 596 O O . VAL A 1 74 ? 14.490 -6.419 -15.045 1.00 93.31 74 VAL A O 1
ATOM 599 N N . TYR A 1 75 ? 15.230 -5.411 -13.183 1.00 93.94 75 TYR A N 1
ATOM 600 C CA . TYR A 1 75 ? 13.978 -5.552 -12.427 1.00 93.94 75 TYR A CA 1
ATOM 601 C C . TYR A 1 75 ? 13.077 -4.321 -12.529 1.00 93.94 75 TYR A C 1
ATOM 603 O O . TYR A 1 75 ? 12.102 -4.201 -11.781 1.00 93.94 75 TYR A O 1
ATOM 611 N N . ARG A 1 76 ? 13.388 -3.399 -13.447 1.00 92.75 76 ARG A N 1
ATOM 612 C CA . ARG A 1 76 ? 12.581 -2.204 -13.639 1.00 92.75 76 ARG A CA 1
ATOM 613 C C . ARG A 1 76 ? 11.203 -2.586 -14.181 1.00 92.75 76 ARG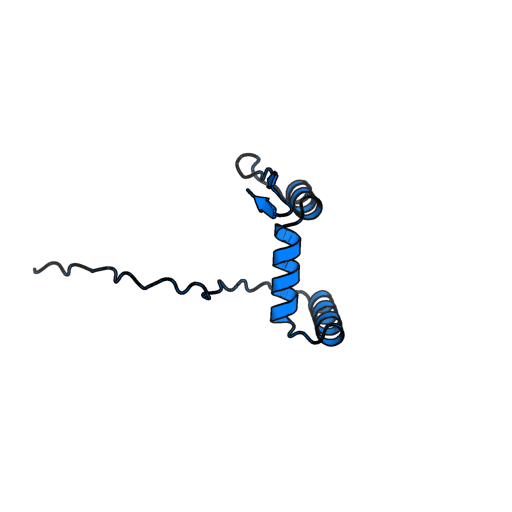 A C 1
ATOM 615 O O . ARG A 1 76 ? 11.058 -3.127 -15.272 1.00 92.75 76 ARG A O 1
ATOM 622 N N . ILE A 1 77 ? 10.182 -2.257 -13.407 1.00 93.31 77 ILE A N 1
ATOM 623 C CA . ILE A 1 77 ? 8.775 -2.419 -13.735 1.00 93.31 77 ILE A CA 1
ATOM 624 C C . ILE A 1 77 ? 8.381 -1.378 -14.786 1.00 93.31 77 ILE A C 1
ATOM 626 O O . ILE A 1 77 ? 8.568 -0.173 -14.582 1.00 93.31 77 ILE A O 1
ATOM 630 N N . ILE A 1 78 ? 7.783 -1.846 -15.881 1.00 91.44 78 ILE A N 1
ATOM 631 C CA . ILE A 1 78 ? 7.129 -1.017 -16.897 1.00 91.44 78 ILE A CA 1
ATOM 632 C C . ILE A 1 78 ? 5.622 -1.270 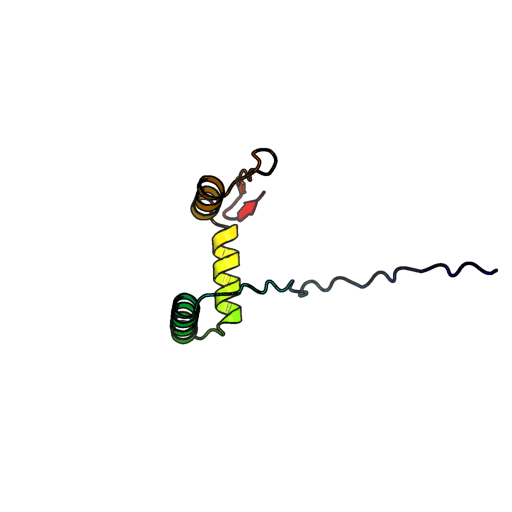-16.767 1.00 91.44 78 ILE A C 1
ATOM 634 O O . ILE A 1 78 ? 5.131 -2.266 -17.300 1.00 91.44 78 ILE A O 1
ATOM 638 N N . PRO A 1 79 ? 4.887 -0.434 -16.013 1.00 91.94 79 PRO A N 1
ATOM 639 C CA . PRO A 1 79 ? 3.461 -0.643 -15.820 1.00 91.94 79 PRO A CA 1
ATOM 640 C C . PRO A 1 79 ? 2.708 -0.420 -17.136 1.00 91.94 79 PRO A C 1
ATOM 642 O O . PRO A 1 79 ? 2.918 0.573 -17.828 1.00 91.94 79 PRO A O 1
ATOM 645 N N . VAL A 1 80 ? 1.794 -1.331 -17.465 1.00 92.31 80 VAL A N 1
ATOM 646 C CA . VAL A 1 80 ? 0.866 -1.193 -18.593 1.00 92.31 80 VAL A CA 1
ATOM 647 C C . VAL A 1 80 ? -0.548 -1.053 -18.047 1.00 92.31 80 VAL A C 1
ATOM 649 O O . VAL A 1 80 ? -1.026 -1.921 -17.317 1.00 92.31 80 VAL A O 1
ATOM 652 N N . ASN A 1 81 ? -1.234 0.032 -18.406 1.00 89.75 81 ASN A N 1
ATOM 653 C CA . ASN A 1 81 ? -2.633 0.237 -18.047 1.00 89.75 81 ASN A CA 1
ATOM 654 C C . ASN A 1 81 ? -3.545 -0.354 -19.128 1.00 89.75 81 ASN A C 1
ATOM 656 O O . ASN A 1 81 ? -3.612 0.159 -20.245 1.00 89.75 81 ASN A O 1
ATOM 660 N N . ILE A 1 82 ? -4.258 -1.427 -18.786 1.00 90.81 82 ILE A N 1
ATOM 661 C CA . ILE A 1 82 ? -5.263 -2.046 -19.651 1.00 90.81 82 ILE A CA 1
ATOM 662 C C . ILE A 1 82 ? -6.609 -1.924 -18.940 1.00 90.81 82 ILE A C 1
ATOM 664 O O . ILE A 1 82 ? -6.833 -2.548 -17.903 1.00 90.81 82 ILE A O 1
ATOM 668 N N . ASN A 1 83 ? -7.512 -1.116 -19.500 1.00 87.50 83 ASN A N 1
ATOM 669 C CA . ASN A 1 83 ? -8.862 -0.884 -18.973 1.00 87.50 83 ASN A CA 1
ATOM 670 C C . ASN A 1 83 ? -8.897 -0.471 -17.486 1.00 87.50 83 ASN A C 1
ATOM 672 O O . ASN A 1 83 ? -9.748 -0.933 -16.728 1.00 87.50 83 ASN A O 1
ATOM 676 N N . GLY A 1 84 ? -7.969 0.389 -17.055 1.00 80.69 84 GLY A N 1
ATOM 677 C CA . GLY A 1 84 ? -7.915 0.904 -15.683 1.00 80.69 84 GLY A CA 1
ATOM 678 C C . GLY A 1 84 ? -7.219 -0.023 -14.686 1.00 80.69 84 GLY A C 1
ATOM 679 O O . GLY A 1 84 ? -7.148 0.306 -13.505 1.00 80.69 84 GLY A O 1
ATOM 680 N N . LYS A 1 85 ? -6.690 -1.162 -15.144 1.00 87.12 85 LYS A N 1
ATOM 681 C CA . LYS A 1 85 ? -5.905 -2.083 -14.326 1.00 87.12 85 LYS A CA 1
ATOM 682 C C . LYS A 1 85 ? -4.444 -2.048 -14.755 1.00 87.12 85 LYS A C 1
ATOM 684 O O . LYS A 1 85 ? -4.142 -2.117 -15.946 1.00 87.12 85 LYS A O 1
ATOM 689 N N . ILE A 1 86 ? -3.553 -1.939 -13.773 1.00 89.88 86 ILE A N 1
ATOM 690 C CA . ILE A 1 86 ? -2.110 -1.970 -13.998 1.00 89.88 86 ILE A CA 1
ATOM 691 C C . ILE A 1 86 ? -1.634 -3.421 -14.060 1.00 89.88 86 ILE A C 1
ATOM 693 O O . ILE A 1 86 ? -2.009 -4.252 -13.232 1.00 89.88 86 ILE A O 1
ATOM 697 N N . TYR A 1 87 ? -0.802 -3.701 -15.057 1.00 89.81 87 TYR A N 1
ATOM 698 C CA . TYR A 1 87 ? -0.120 -4.970 -15.254 1.00 89.81 87 TYR A CA 1
ATOM 699 C C . TYR A 1 87 ? 1.387 -4.740 -15.327 1.00 89.81 87 TYR A C 1
ATOM 701 O O . TYR A 1 87 ? 1.833 -3.762 -15.932 1.00 89.81 87 TYR A O 1
ATOM 709 N N . TYR A 1 88 ? 2.146 -5.650 -14.723 1.00 89.25 88 TYR A N 1
ATOM 710 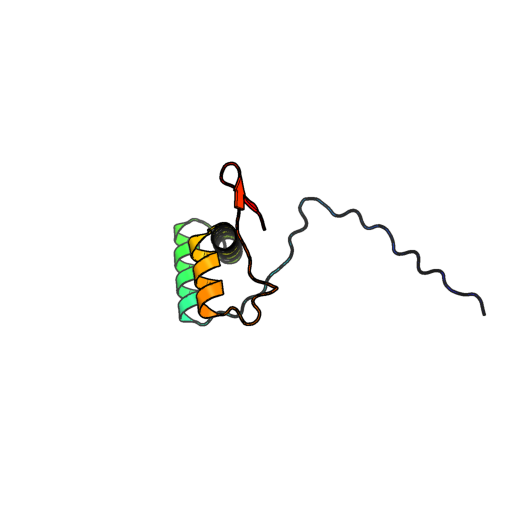C CA . TYR A 1 88 ? 3.591 -5.799 -14.862 1.00 89.25 88 TYR A CA 1
ATOM 711 C C . TYR A 1 88 ? 4.018 -7.222 -14.498 1.00 89.25 88 TYR A C 1
ATOM 713 O O . TYR A 1 88 ? 3.212 -7.929 -13.844 1.00 89.25 88 TYR A O 1
#

Secondary structure (DSSP, 8-state):
--------------TT-PPP------HHHHHHHHHHHHHTT--HHHHHHHHHHHHHT-HHHHHHHHHHH---GGG----EEETTEEE-

Organism: NCBI:txid1925020

Sequence (88 aa):
MKKKVNVEGNRKLRSDKKTRVNPSLDQDTHKKLKKLAISCDMTKTMLAAEIIEMAVNNESVIEWFQKKYNVDDVYRIIPVNINGKIYY

pLDDT: mean 87.81, std 14.07, range [45.34, 98.5]

Radius of gyration: 19.3 Å; chains: 1; bounding box: 34×58×35 Å

Foldseek 3Di:
DDDDDPPPPPDPDDPPDDDDDDDDDDPVVLVVLVVVCVVVVHDSRVSVVVVVVVQVFDPVSLVVCCVVPPPDCVPRDDWDQDPSGTDD